Protein AF-A0A2N3AKN4-F1 (afdb_monomer)

pLDDT: mean 90.16, std 12.55, range [38.69, 98.25]

Foldseek 3Di:
DDDPPPPPPPDDPDPPPDDDDPVVVCVVCVVPVVVVVVVVVVVVVDDDDDPPPDDDDDADDDDPPDDLLRVLLVVVVVVCCVVPVPDDPVRVVVSVVVSVVCVVVVNSRD

Nearest PDB structures (foldseek):
  4jom-assembly1_A  TM=7.138E-01  e=8.355E-04  Escherichia coli K-12
  7pu7-assembly1_A  TM=6.191E-01  e=9.540E-04  Mycobacterium tuberculosis
  2eqz-assembly1_A  TM=4.691E-01  e=1.950E+00  Homo sapiens
  8i9t-assembly1_CX  TM=4.117E-01  e=8.957E+00  Thermochaetoides thermophila DSM 1495

Solvent-accessible surface area (backbone atoms only — not comparable to full-atom values): 7205 Å² total; per-residue (Å²): 135,84,83,81,82,68,82,78,77,77,76,70,96,59,93,76,89,62,93,69,53,70,69,58,50,47,63,75,32,61,91,45,59,62,61,60,55,48,54,51,59,50,53,77,68,63,83,81,86,78,78,73,91,68,82,86,73,73,82,60,94,64,61,96,92,49,52,47,57,56,46,46,51,50,53,51,54,55,47,42,51,72,78,34,82,79,66,52,73,65,58,54,52,50,53,54,51,51,54,50,53,36,52,75,72,67,48,46,45,114

Radius of gyration: 30.45 Å; Cα contacts (8 Å, |Δi|>4): 36; chains: 1; bounding box: 67×32×73 Å

Sequence (110 aa):
MGTKERFYHQKLETDEYYFKSPSEMEKIFSRVPQALKNSIAIADKCNLELNLGKIHLPAYPLPPSYSAQDYLKKLCVEGLKKYYPIPSSEVIKRLQYELKIINQMGFAGY

Mean predicted aligned error: 9.54 Å

Structure (mmCIF, N/CA/C/O backbone):
data_AF-A0A2N3AKN4-F1
#
_entry.id   AF-A0A2N3AKN4-F1
#
loop_
_atom_site.group_PDB
_atom_site.id
_atom_site.type_symbol
_atom_site.label_atom_id
_atom_site.label_alt_id
_atom_site.label_comp_id
_atom_site.label_asym_id
_atom_site.label_entity_id
_atom_site.label_seq_id
_atom_site.pdbx_PDB_ins_code
_atom_site.Cartn_x
_atom_site.Cartn_y
_atom_site.Cartn_z
_atom_site.occupancy
_atom_site.B_iso_or_equiv
_atom_site.auth_seq_id
_atom_site.auth_comp_id
_atom_site.auth_asym_id
_atom_site.auth_atom_id
_atom_site.pdbx_PDB_model_num
ATOM 1 N N . MET A 1 1 ? 44.968 -10.807 16.348 1.00 38.69 1 MET A N 1
ATOM 2 C CA . MET A 1 1 ? 45.415 -10.089 15.134 1.00 38.69 1 MET A CA 1
ATOM 3 C C . MET A 1 1 ? 44.299 -10.253 14.107 1.00 38.69 1 MET A C 1
ATOM 5 O O . MET A 1 1 ? 44.169 -11.325 13.538 1.00 38.69 1 MET A O 1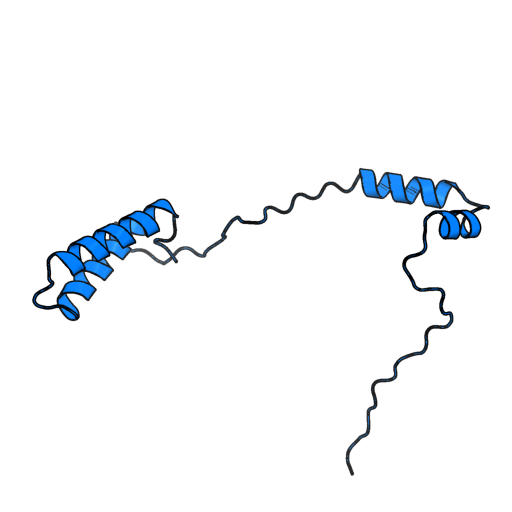
ATOM 9 N N . GLY A 1 2 ? 43.372 -9.289 14.057 1.00 40.72 2 GLY A N 1
ATOM 10 C CA . GLY A 1 2 ? 42.071 -9.432 13.390 1.00 40.72 2 GLY A CA 1
ATOM 11 C C . GLY A 1 2 ? 42.175 -9.506 11.867 1.00 40.72 2 GLY A C 1
ATOM 12 O O . GLY A 1 2 ? 42.945 -8.769 11.251 1.00 40.72 2 GLY A O 1
ATOM 13 N N . THR A 1 3 ? 41.398 -10.411 11.284 1.00 45.62 3 THR A N 1
ATOM 14 C CA . THR A 1 3 ? 41.285 -10.681 9.852 1.00 45.62 3 THR A CA 1
ATOM 15 C C . THR A 1 3 ? 40.703 -9.470 9.120 1.00 45.62 3 THR A C 1
ATOM 17 O O . THR A 1 3 ? 39.548 -9.096 9.299 1.00 45.62 3 THR A O 1
ATOM 20 N N . LYS A 1 4 ? 41.514 -8.828 8.273 1.00 51.06 4 LYS A N 1
ATOM 21 C CA . LYS A 1 4 ? 41.033 -7.858 7.281 1.00 51.06 4 LYS A CA 1
ATOM 22 C C . LYS A 1 4 ? 40.526 -8.618 6.053 1.00 51.06 4 LYS A C 1
ATOM 24 O O . LYS A 1 4 ? 41.164 -8.575 5.006 1.00 51.06 4 LYS A O 1
ATOM 29 N N . GLU A 1 5 ? 39.381 -9.285 6.160 1.00 54.31 5 GLU A N 1
ATOM 30 C CA . GLU A 1 5 ? 38.591 -9.608 4.966 1.00 54.31 5 GLU A CA 1
ATOM 31 C C . GLU A 1 5 ? 37.947 -8.308 4.474 1.00 54.31 5 GLU A C 1
ATOM 33 O O . GLU A 1 5 ? 36.836 -7.930 4.834 1.00 54.31 5 GLU A O 1
ATOM 38 N N . ARG A 1 6 ? 38.725 -7.535 3.711 1.00 55.91 6 ARG A N 1
ATOM 39 C CA . ARG A 1 6 ? 38.211 -6.396 2.953 1.00 55.91 6 ARG A CA 1
ATOM 40 C C . ARG A 1 6 ? 37.382 -6.959 1.806 1.00 55.91 6 ARG A C 1
ATOM 42 O O . ARG A 1 6 ? 37.923 -7.680 0.975 1.00 55.91 6 ARG A O 1
ATOM 49 N N . PHE A 1 7 ? 36.103 -6.597 1.757 1.00 60.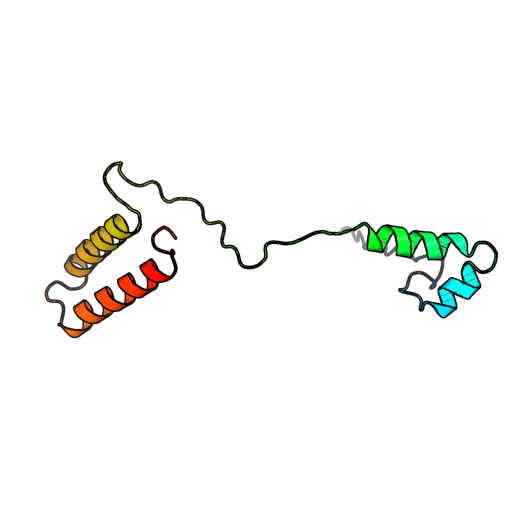94 7 PHE A N 1
ATOM 50 C CA . PHE A 1 7 ? 35.220 -6.808 0.613 1.00 60.94 7 PHE A CA 1
ATOM 51 C C . PHE A 1 7 ? 35.941 -6.418 -0.688 1.00 60.94 7 PHE A C 1
ATOM 53 O O . PHE A 1 7 ? 36.177 -5.234 -0.951 1.00 60.94 7 PHE A O 1
ATOM 60 N N . TYR A 1 8 ? 36.331 -7.423 -1.474 1.00 56.94 8 TYR A N 1
ATOM 61 C CA . TYR A 1 8 ? 36.863 -7.243 -2.818 1.00 56.94 8 TYR A CA 1
ATOM 62 C C . TYR A 1 8 ? 35.749 -6.616 -3.660 1.00 56.94 8 TYR A C 1
ATOM 64 O O . TYR A 1 8 ? 34.788 -7.284 -4.027 1.00 56.94 8 TYR A O 1
ATOM 72 N N . HIS A 1 9 ? 35.855 -5.321 -3.952 1.00 66.56 9 HIS A N 1
ATOM 73 C CA . HIS A 1 9 ? 35.088 -4.734 -5.043 1.00 66.56 9 HIS A CA 1
ATOM 74 C C . HIS A 1 9 ? 35.778 -5.194 -6.322 1.00 66.56 9 HIS A C 1
ATOM 76 O O . HIS A 1 9 ? 36.810 -4.645 -6.712 1.00 66.56 9 HIS A O 1
ATOM 82 N N . GLN A 1 10 ? 35.272 -6.275 -6.911 1.00 74.56 10 GLN A N 1
ATOM 83 C CA . GLN A 1 10 ? 35.762 -6.768 -8.188 1.00 74.56 10 GLN A CA 1
ATOM 84 C C . GLN A 1 10 ? 35.542 -5.656 -9.217 1.00 74.56 10 GLN A C 1
ATOM 86 O O . GLN A 1 10 ? 34.409 -5.252 -9.477 1.00 74.56 10 GLN A O 1
ATOM 91 N N . LYS A 1 11 ? 36.639 -5.082 -9.720 1.00 80.25 11 LYS A N 1
ATOM 92 C CA . LYS A 1 11 ? 36.570 -3.992 -10.691 1.00 80.25 11 LYS A CA 1
ATOM 93 C C . LYS A 1 11 ? 35.933 -4.544 -11.964 1.00 80.25 11 LYS A C 1
ATOM 95 O O . LYS A 1 11 ? 36.384 -5.570 -12.470 1.00 80.25 11 LYS A O 1
ATOM 100 N N . LEU A 1 12 ? 34.881 -3.883 -12.441 1.00 86.81 12 LEU A N 1
ATOM 101 C CA . LEU A 1 12 ? 34.264 -4.221 -13.718 1.00 86.81 12 LEU A CA 1
ATOM 102 C C . LEU A 1 12 ? 35.291 -4.042 -14.840 1.00 86.81 12 LEU A C 1
ATOM 104 O O . LEU A 1 12 ? 36.152 -3.163 -14.772 1.00 86.81 12 LEU A O 1
ATOM 108 N N . GLU A 1 13 ? 35.214 -4.899 -15.855 1.00 89.75 13 GLU A N 1
ATOM 109 C CA . GLU A 1 13 ? 36.190 -4.917 -16.953 1.00 89.75 13 GLU A CA 1
ATOM 110 C C . GLU A 1 13 ? 36.123 -3.653 -17.817 1.00 89.75 13 GLU A C 1
ATOM 112 O O . GLU A 1 13 ? 37.102 -3.283 -18.460 1.00 89.75 13 GLU A O 1
ATOM 117 N N . THR A 1 14 ? 34.973 -2.978 -17.815 1.00 90.06 14 THR A N 1
ATOM 118 C CA . THR A 1 14 ? 34.730 -1.745 -18.560 1.00 90.06 14 THR A CA 1
ATOM 119 C C . THR A 1 14 ? 33.827 -0.810 -17.765 1.00 90.06 14 THR A C 1
ATOM 121 O O . THR A 1 14 ? 33.108 -1.243 -16.862 1.00 90.06 14 THR A O 1
ATOM 124 N N . ASP A 1 15 ? 33.807 0.461 -18.157 1.00 91.00 15 ASP A N 1
ATOM 125 C CA . ASP A 1 15 ? 32.880 1.463 -17.623 1.00 91.00 15 ASP A CA 1
ATOM 126 C C . ASP A 1 15 ? 31.543 1.491 -18.402 1.00 91.00 15 ASP A C 1
ATOM 128 O O . ASP A 1 15 ? 30.740 2.408 -18.267 1.00 91.00 15 ASP A O 1
ATOM 132 N N . GLU A 1 16 ? 31.266 0.466 -19.218 1.00 94.25 16 GLU A N 1
ATOM 133 C CA . GLU A 1 16 ? 30.104 0.405 -20.116 1.00 94.25 16 GLU A CA 1
ATOM 134 C C . GLU A 1 16 ? 28.822 -0.135 -19.441 1.00 94.25 16 GLU A C 1
ATOM 136 O O . GLU A 1 16 ? 27.784 -0.273 -20.095 1.00 94.25 16 GLU A O 1
ATOM 141 N N . TYR A 1 17 ? 28.845 -0.418 -18.137 1.00 92.69 17 TYR A N 1
ATOM 142 C CA . TYR A 1 17 ? 27.715 -0.981 -17.380 1.00 92.69 17 TYR A CA 1
ATOM 143 C C . TYR A 1 17 ? 26.804 0.094 -16.774 1.00 92.69 17 TYR A C 1
ATOM 145 O O . TYR A 1 17 ? 26.586 0.152 -15.565 1.00 92.69 17 TYR A O 1
ATOM 153 N N . TYR A 1 18 ? 26.255 0.951 -17.625 1.00 94.06 18 TYR A N 1
ATOM 154 C CA . TYR A 1 18 ? 25.262 1.955 -17.246 1.00 94.06 18 TYR A CA 1
ATOM 155 C C . TYR A 1 18 ? 24.025 1.861 -18.137 1.00 94.06 18 TYR A C 1
ATOM 157 O O . TYR A 1 18 ? 24.021 1.176 -19.164 1.00 94.06 18 TYR A O 1
ATOM 165 N N . PHE A 1 19 ? 22.960 2.561 -17.747 1.00 96.69 19 PHE A N 1
ATOM 166 C CA . PHE A 1 19 ? 21.749 2.644 -18.555 1.00 96.69 19 PHE A CA 1
ATOM 167 C C . PHE A 1 19 ? 21.983 3.559 -19.761 1.00 96.69 19 PHE A C 1
ATOM 169 O O . PHE A 1 19 ? 21.816 4.776 -19.687 1.00 96.69 19 PHE A O 1
ATOM 176 N N . LYS A 1 20 ? 22.440 2.957 -20.858 1.00 97.25 20 LYS A N 1
ATOM 177 C CA . LYS A 1 20 ? 22.703 3.639 -22.125 1.00 97.25 20 LYS A CA 1
ATOM 178 C C . LYS A 1 20 ? 21.439 4.250 -22.709 1.00 97.25 20 LYS A C 1
ATOM 180 O O . LYS A 1 20 ? 20.355 3.669 -22.651 1.00 97.25 20 LYS A O 1
ATOM 185 N N . SER A 1 21 ? 21.606 5.407 -23.333 1.00 98.00 21 SER A N 1
ATOM 186 C CA . SER A 1 21 ? 20.568 6.039 -24.135 1.00 98.00 21 SER A CA 1
ATOM 187 C C . SER A 1 21 ? 20.202 5.175 -25.351 1.00 98.00 21 SER A C 1
ATOM 189 O O . SER A 1 21 ? 21.026 4.388 -25.835 1.00 98.00 21 SER A O 1
ATOM 191 N N . PRO A 1 22 ? 18.994 5.356 -25.917 1.00 96.88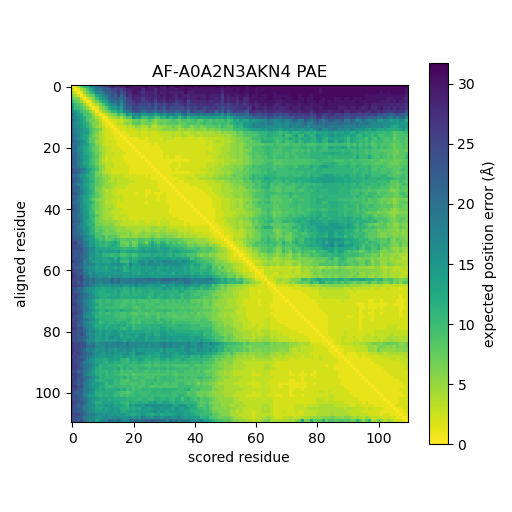 22 PRO A N 1
ATOM 192 C CA . PRO A 1 22 ? 18.599 4.664 -27.142 1.00 96.88 22 PRO A CA 1
ATOM 193 C C . PRO A 1 22 ? 19.612 4.822 -28.289 1.00 96.88 22 PRO A C 1
ATOM 195 O O . PRO A 1 22 ? 19.950 3.835 -28.934 1.00 96.88 22 PRO A O 1
ATOM 198 N N . SER A 1 23 ? 20.182 6.019 -28.489 1.00 97.69 23 SER A N 1
ATOM 199 C CA . SER A 1 23 ? 21.155 6.265 -29.568 1.00 97.69 23 SER A CA 1
ATOM 200 C C . SER A 1 23 ? 22.483 5.523 -29.368 1.00 97.69 23 SER A C 1
ATOM 202 O O . SER A 1 23 ? 23.079 5.038 -30.330 1.00 97.69 23 SER A O 1
ATOM 204 N N . GLU A 1 24 ? 22.964 5.404 -28.127 1.00 97.56 24 GLU A N 1
ATOM 205 C CA . GLU A 1 24 ? 24.158 4.600 -27.826 1.00 97.56 24 GLU A CA 1
ATOM 206 C C . GLU A 1 24 ? 23.902 3.119 -28.129 1.00 97.56 24 GLU A C 1
ATOM 208 O O . GLU A 1 24 ? 24.729 2.462 -28.762 1.00 97.56 24 GLU A O 1
ATOM 213 N N . MET A 1 25 ? 22.723 2.613 -27.757 1.00 97.56 25 MET A N 1
ATOM 214 C CA . MET A 1 25 ? 22.320 1.233 -28.032 1.00 97.56 25 MET A CA 1
ATOM 215 C C . MET A 1 25 ? 22.133 0.962 -29.531 1.00 97.56 25 MET A C 1
ATOM 217 O O . MET A 1 25 ? 22.539 -0.094 -30.011 1.00 97.56 25 MET A O 1
ATOM 221 N N . GLU A 1 26 ? 21.605 1.916 -30.300 1.00 97.19 26 GLU A N 1
ATOM 222 C CA . GLU A 1 26 ? 21.518 1.830 -31.766 1.00 97.19 26 GLU A CA 1
ATOM 223 C C . GLU A 1 26 ? 22.889 1.699 -32.428 1.00 97.19 26 GLU A C 1
ATOM 225 O O . GLU A 1 26 ? 23.059 0.887 -33.339 1.00 97.19 26 GLU A O 1
ATOM 230 N N . LYS A 1 27 ? 23.893 2.447 -31.953 1.00 97.12 27 LYS A N 1
ATOM 231 C CA . LYS A 1 27 ? 25.266 2.341 -32.469 1.00 97.12 27 LYS A CA 1
ATOM 232 C C . LYS A 1 27 ? 25.857 0.960 -32.186 1.00 97.12 27 LYS A C 1
ATOM 234 O O . LYS A 1 27 ? 26.397 0.332 -33.102 1.00 97.12 27 LYS A O 1
ATOM 239 N N . ILE A 1 28 ? 25.705 0.466 -30.954 1.00 96.50 28 ILE A N 1
ATOM 240 C CA . ILE A 1 28 ? 26.205 -0.850 -30.518 1.00 96.50 28 ILE A CA 1
ATOM 241 C C . ILE A 1 28 ? 25.549 -1.983 -31.319 1.00 96.50 28 ILE A C 1
ATOM 243 O O . ILE A 1 28 ? 26.237 -2.877 -31.810 1.00 96.50 28 ILE A O 1
ATOM 247 N N . PHE A 1 29 ? 24.230 -1.923 -31.511 1.00 97.19 29 PHE A N 1
ATOM 248 C CA . PHE A 1 29 ? 23.450 -2.948 -32.211 1.00 97.19 29 PHE A CA 1
ATOM 249 C C . PHE A 1 29 ? 23.205 -2.634 -33.692 1.00 97.19 29 PHE A C 1
ATOM 251 O O . PHE A 1 29 ? 22.346 -3.251 -34.320 1.00 97.19 29 PHE A O 1
ATOM 258 N N . SER A 1 30 ? 2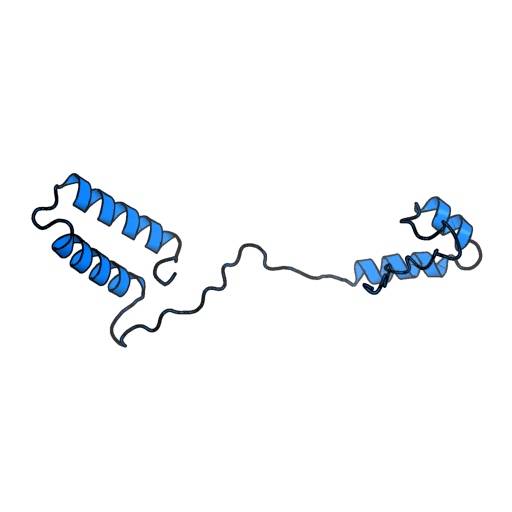3.988 -1.735 -34.292 1.00 96.88 30 SER A N 1
ATOM 259 C CA . SER A 1 30 ? 23.829 -1.297 -35.689 1.00 96.88 30 SER A CA 1
ATOM 260 C C . SER A 1 30 ? 23.844 -2.448 -36.704 1.00 96.88 30 SER A C 1
ATOM 262 O O . SER A 1 30 ? 23.145 -2.401 -37.714 1.00 96.88 30 SER A O 1
ATOM 264 N N . ARG A 1 31 ? 24.594 -3.521 -36.418 1.00 97.69 31 ARG A N 1
ATOM 265 C CA . ARG A 1 31 ? 24.648 -4.738 -37.248 1.00 97.69 31 ARG A CA 1
ATOM 266 C C . ARG A 1 31 ? 23.485 -5.708 -37.013 1.00 97.69 31 ARG A C 1
ATOM 268 O O . ARG A 1 31 ? 23.269 -6.594 -37.832 1.00 97.69 31 ARG A O 1
ATOM 275 N N . VAL A 1 32 ? 22.750 -5.566 -35.907 1.00 97.62 32 VAL A N 1
ATOM 276 C CA . VAL A 1 32 ? 21.638 -6.447 -35.508 1.00 97.62 32 VAL A CA 1
ATOM 277 C C . VAL A 1 32 ? 20.479 -5.610 -34.932 1.00 97.62 32 VAL A C 1
ATOM 279 O O . VAL A 1 32 ? 20.123 -5.751 -33.760 1.00 97.62 32 VAL A O 1
ATOM 282 N N . PRO A 1 33 ? 19.831 -4.748 -35.739 1.00 95.88 33 PRO A N 1
ATOM 283 C CA . PRO A 1 33 ? 18.767 -3.855 -35.261 1.00 95.88 33 PRO A CA 1
ATOM 284 C C . PRO A 1 33 ? 17.545 -4.609 -34.706 1.00 95.88 33 PRO A C 1
ATOM 286 O O . PRO A 1 33 ? 16.777 -4.069 -33.910 1.00 95.88 33 PRO A O 1
ATOM 289 N N . GLN A 1 34 ? 17.370 -5.881 -35.085 1.00 97.56 34 GLN A N 1
ATOM 290 C CA . GLN A 1 34 ? 16.312 -6.738 -34.551 1.00 97.56 34 GLN A CA 1
ATOM 291 C C . GLN A 1 34 ? 16.442 -6.970 -33.035 1.00 97.56 34 GLN A C 1
ATOM 293 O O . GLN A 1 34 ? 15.426 -7.176 -32.377 1.00 97.56 34 GLN A O 1
ATOM 298 N N . ALA A 1 35 ? 17.651 -6.894 -32.464 1.00 97.69 35 ALA A N 1
ATOM 299 C CA . ALA A 1 35 ? 17.853 -7.030 -31.021 1.00 97.69 35 ALA A CA 1
ATOM 300 C C . ALA A 1 35 ? 17.101 -5.940 -30.235 1.00 97.69 35 ALA A C 1
ATOM 302 O O . ALA A 1 35 ? 16.429 -6.246 -29.252 1.00 97.69 35 ALA A O 1
ATOM 303 N N . LEU A 1 36 ? 17.137 -4.693 -30.722 1.00 97.69 36 LEU A N 1
ATOM 304 C CA . LEU A 1 36 ? 16.403 -3.570 -30.129 1.00 97.69 36 LEU A CA 1
ATOM 305 C C . LEU A 1 36 ? 14.892 -3.694 -30.356 1.00 97.69 36 LEU A C 1
ATOM 307 O O . LEU A 1 36 ? 14.103 -3.459 -29.449 1.00 97.69 36 LEU A O 1
ATOM 311 N N . LYS A 1 37 ? 14.464 -4.132 -31.546 1.00 97.69 37 LYS A N 1
ATOM 312 C CA . LYS A 1 37 ? 13.033 -4.370 -31.815 1.00 97.69 37 LYS A CA 1
ATOM 313 C C . LYS A 1 37 ? 12.449 -5.438 -30.892 1.00 97.69 37 LYS A C 1
ATOM 315 O O . LYS A 1 37 ? 11.327 -5.303 -30.415 1.00 97.69 37 LYS A O 1
ATOM 320 N N . ASN A 1 38 ? 13.216 -6.493 -30.628 1.00 98.12 38 ASN A N 1
ATOM 321 C CA . ASN A 1 38 ? 12.785 -7.573 -29.753 1.00 98.12 38 ASN A CA 1
ATOM 322 C C . ASN A 1 38 ? 12.690 -7.135 -28.287 1.00 98.12 38 ASN A C 1
ATOM 324 O O . ASN A 1 38 ? 11.796 -7.616 -27.599 1.00 98.12 38 ASN A O 1
ATOM 328 N N . SER A 1 39 ? 13.556 -6.232 -27.803 1.00 97.56 39 SER A N 1
ATOM 329 C CA . SER A 1 39 ? 13.447 -5.732 -26.424 1.00 97.56 39 SER A CA 1
ATOM 330 C C . SER A 1 39 ? 12.143 -4.961 -26.209 1.00 97.56 39 SER A C 1
ATOM 332 O O . SER A 1 39 ? 11.457 -5.206 -25.218 1.00 97.56 39 SER A O 1
ATOM 334 N N . ILE A 1 40 ? 11.749 -4.126 -27.177 1.00 97.44 40 ILE A N 1
ATOM 335 C CA . ILE A 1 40 ? 10.453 -3.431 -27.179 1.00 97.44 40 ILE A CA 1
ATOM 336 C C . ILE A 1 40 ? 9.307 -4.449 -27.236 1.00 97.44 40 ILE A C 1
ATOM 338 O O . ILE A 1 40 ? 8.425 -4.428 -26.389 1.00 97.44 40 ILE A O 1
ATOM 342 N N . ALA A 1 41 ? 9.366 -5.418 -28.155 1.00 98.25 41 ALA A N 1
ATOM 343 C CA . ALA A 1 41 ? 8.319 -6.433 -28.287 1.00 98.25 41 ALA A CA 1
ATOM 344 C C . ALA A 1 41 ? 8.151 -7.319 -27.036 1.00 98.25 41 ALA A C 1
ATOM 346 O O . ALA A 1 41 ? 7.075 -7.871 -26.814 1.00 98.25 41 ALA A O 1
ATOM 347 N N . ILE A 1 42 ? 9.209 -7.512 -26.241 1.00 98.12 42 ILE A N 1
ATOM 348 C CA . ILE A 1 42 ? 9.133 -8.180 -24.935 1.00 98.12 42 ILE A CA 1
ATOM 349 C C . ILE A 1 42 ? 8.493 -7.248 -23.906 1.00 98.12 42 ILE A C 1
ATOM 351 O O . ILE A 1 42 ? 7.602 -7.690 -23.186 1.00 98.12 42 ILE A O 1
ATOM 355 N N . ALA A 1 43 ? 8.904 -5.978 -23.857 1.00 97.50 43 ALA A N 1
ATOM 356 C CA . ALA A 1 43 ? 8.320 -4.990 -22.953 1.00 97.50 43 ALA A CA 1
ATOM 357 C C . ALA A 1 43 ? 6.803 -4.854 -23.168 1.00 97.50 43 ALA A C 1
ATOM 359 O O . ALA A 1 43 ? 6.051 -4.928 -22.202 1.00 97.50 43 ALA A O 1
ATOM 360 N N . ASP A 1 44 ? 6.352 -4.797 -24.422 1.00 97.50 44 ASP A N 1
ATOM 361 C CA . ASP A 1 44 ? 4.929 -4.703 -24.781 1.00 97.50 44 ASP A CA 1
ATOM 362 C C . ASP A 1 44 ? 4.110 -5.935 -24.347 1.00 97.50 44 ASP A C 1
ATOM 364 O O . ASP A 1 44 ? 2.899 -5.859 -24.130 1.00 97.50 44 ASP A O 1
ATOM 368 N N . LYS A 1 45 ? 4.757 -7.100 -24.205 1.00 97.94 45 LYS A N 1
ATOM 369 C CA . LYS A 1 45 ? 4.113 -8.334 -23.722 1.00 97.94 45 LYS A CA 1
ATOM 370 C C . LYS A 1 45 ? 4.022 -8.398 -22.198 1.00 97.94 45 LYS A C 1
ATOM 372 O O . LYS A 1 45 ? 3.215 -9.167 -21.673 1.00 97.94 45 LYS A O 1
ATOM 377 N N . CYS A 1 46 ? 4.837 -7.630 -21.484 1.00 97.31 46 CYS A N 1
ATOM 378 C CA . CYS A 1 46 ? 4.898 -7.639 -20.029 1.00 97.31 46 CYS A CA 1
ATOM 379 C C . CYS A 1 46 ? 3.792 -6.760 -19.432 1.00 97.31 46 CYS A C 1
ATOM 381 O O . CYS A 1 46 ? 3.993 -5.577 -19.179 1.00 97.31 46 CYS A O 1
ATOM 383 N N . ASN A 1 47 ? 2.639 -7.367 -19.145 1.00 95.06 47 ASN A N 1
ATOM 384 C CA . ASN A 1 47 ? 1.510 -6.705 -18.489 1.00 95.06 47 ASN A CA 1
ATOM 385 C C . ASN A 1 47 ? 1.315 -7.277 -17.079 1.00 95.06 47 ASN A C 1
ATOM 387 O O . ASN A 1 47 ? 0.652 -8.297 -16.898 1.00 95.06 47 ASN A O 1
ATOM 391 N N . LEU A 1 48 ? 1.937 -6.640 -16.083 1.00 95.25 48 LEU A N 1
ATOM 392 C CA . LEU A 1 48 ? 1.813 -7.008 -14.671 1.00 95.25 48 LEU A CA 1
ATOM 393 C C . LEU A 1 48 ? 1.041 -5.927 -13.915 1.00 95.25 48 LEU A C 1
ATOM 395 O O . LEU A 1 48 ? 1.512 -4.798 -13.789 1.00 95.25 48 LEU A O 1
ATOM 399 N N . GLU A 1 49 ? -0.100 -6.297 -13.341 1.00 93.38 49 GLU A N 1
ATOM 400 C CA . GLU A 1 49 ? -0.852 -5.429 -12.437 1.00 93.38 49 GLU A CA 1
ATOM 401 C C . GLU A 1 49 ? -0.521 -5.755 -10.979 1.00 93.38 49 GLU A C 1
ATOM 403 O O . GLU A 1 49 ? -0.855 -6.820 -10.453 1.00 93.38 49 GLU A O 1
ATOM 408 N N . LEU A 1 50 ? 0.126 -4.809 -10.298 1.00 91.38 50 LEU A N 1
ATOM 409 C CA . LEU A 1 50 ? 0.305 -4.873 -8.854 1.00 91.38 50 LEU A CA 1
ATOM 410 C C . LEU A 1 50 ? -0.914 -4.248 -8.174 1.00 91.38 50 LEU A C 1
ATOM 412 O O . LEU A 1 50 ? -1.180 -3.057 -8.318 1.00 91.38 50 LEU A O 1
ATOM 416 N N . ASN A 1 51 ? -1.637 -5.052 -7.393 1.00 87.25 51 ASN A N 1
ATOM 417 C CA . ASN A 1 51 ? -2.766 -4.604 -6.574 1.00 87.25 51 ASN A CA 1
ATOM 418 C C . ASN A 1 51 ? -2.278 -3.823 -5.338 1.00 87.25 51 ASN A C 1
ATOM 420 O O . ASN A 1 51 ? -2.430 -4.264 -4.198 1.00 87.25 51 ASN A O 1
ATOM 424 N N . LEU A 1 52 ? -1.655 -2.670 -5.565 1.00 86.81 52 LEU A N 1
ATOM 425 C CA . LEU A 1 52 ? -1.173 -1.795 -4.501 1.00 86.81 52 LEU A CA 1
ATOM 426 C C . LEU A 1 52 ? -2.359 -1.162 -3.755 1.00 86.81 52 LEU A C 1
ATOM 428 O O . LEU A 1 52 ? -3.407 -0.889 -4.335 1.00 86.81 52 LEU A O 1
ATOM 432 N N . GLY A 1 53 ? -2.203 -0.943 -2.449 1.00 81.94 53 GLY A N 1
ATOM 433 C CA . GLY A 1 53 ? -3.231 -0.318 -1.608 1.00 81.94 53 GLY A CA 1
ATOM 434 C C . GLY A 1 53 ? -4.324 -1.259 -1.086 1.00 81.94 53 GLY A C 1
ATOM 435 O O . GLY A 1 53 ? -5.100 -0.846 -0.227 1.00 81.94 53 GLY A O 1
ATOM 436 N N . LYS A 1 54 ? -4.373 -2.527 -1.521 1.00 80.88 54 LYS A N 1
ATOM 437 C CA . LYS A 1 54 ? -5.182 -3.551 -0.842 1.00 80.88 54 LYS A CA 1
ATOM 438 C C . LYS A 1 54 ? -4.461 -4.017 0.417 1.00 80.88 54 LYS A C 1
ATOM 440 O O . LYS A 1 54 ? -3.329 -4.491 0.362 1.00 80.88 54 LYS A O 1
ATOM 445 N N . ILE A 1 55 ? -5.131 -3.887 1.556 1.00 78.75 55 ILE A N 1
ATOM 446 C CA . ILE A 1 55 ? -4.594 -4.324 2.841 1.00 78.75 55 ILE A CA 1
ATOM 447 C C . ILE A 1 55 ? -5.023 -5.775 3.059 1.00 78.75 55 ILE A C 1
ATOM 449 O O . ILE A 1 55 ? -6.208 -6.075 3.181 1.00 78.75 55 ILE A O 1
ATOM 453 N N . HIS A 1 56 ? -4.046 -6.677 3.096 1.00 82.88 56 HIS A N 1
ATOM 454 C CA . HIS A 1 56 ? -4.253 -8.095 3.373 1.00 82.88 56 HIS A CA 1
ATOM 455 C C . HIS A 1 56 ? -3.913 -8.380 4.837 1.00 82.88 56 HIS A C 1
ATOM 457 O O . HIS A 1 56 ? -2.796 -8.782 5.155 1.00 82.88 56 HIS A O 1
ATOM 463 N N . LEU A 1 57 ? -4.865 -8.122 5.735 1.00 83.38 57 LEU A N 1
ATOM 464 C CA . LEU A 1 57 ? -4.701 -8.415 7.160 1.00 83.38 57 LEU A CA 1
ATOM 465 C C . LEU A 1 57 ? -5.126 -9.854 7.476 1.00 83.38 57 LEU A C 1
ATOM 467 O O . LEU A 1 57 ? -6.108 -10.336 6.903 1.00 83.38 57 LEU A O 1
ATOM 471 N N . PRO A 1 58 ? -4.427 -10.544 8.394 1.00 85.56 58 PRO A N 1
ATOM 472 C CA . PRO A 1 58 ? -4.904 -11.813 8.924 1.00 85.56 58 PRO A CA 1
ATOM 473 C C . PRO A 1 58 ? -6.212 -11.605 9.697 1.00 85.56 58 PRO A C 1
ATOM 475 O O . PRO A 1 58 ? -6.407 -10.582 10.349 1.00 85.56 58 PRO A O 1
ATOM 478 N N . ALA A 1 59 ? -7.109 -12.589 9.642 1.00 83.38 59 ALA A N 1
ATOM 479 C CA . ALA A 1 59 ? -8.339 -12.547 10.421 1.00 83.38 59 ALA A CA 1
ATOM 480 C C . ALA A 1 59 ? -8.048 -12.815 11.906 1.00 83.38 59 ALA A C 1
ATOM 482 O O . ALA A 1 59 ? -7.380 -13.795 12.245 1.00 83.38 59 ALA A O 1
ATOM 483 N N . TYR A 1 60 ? -8.591 -11.979 12.793 1.00 88.12 60 TYR A N 1
ATOM 484 C CA . TYR A 1 60 ? -8.559 -12.238 14.230 1.00 88.12 60 TYR A CA 1
ATOM 485 C C . TYR A 1 60 ? -9.419 -13.473 14.572 1.00 88.12 60 TYR A C 1
ATOM 487 O O . TYR A 1 60 ? -10.520 -13.607 14.029 1.00 88.12 60 TYR A O 1
ATOM 495 N N . PRO A 1 61 ? -8.972 -14.377 15.466 1.00 90.19 61 PRO A N 1
ATOM 496 C CA . PRO A 1 61 ? -9.771 -15.528 15.879 1.00 90.19 61 PRO A CA 1
ATOM 497 C C . PRO A 1 61 ? -10.977 -15.073 16.712 1.00 90.19 61 PRO A C 1
ATOM 499 O O . PRO A 1 61 ? -10.855 -14.718 17.885 1.00 90.19 61 PRO A O 1
ATOM 502 N N . LEU A 1 62 ? -12.158 -15.079 16.096 1.00 90.69 62 LEU A N 1
ATOM 503 C CA . LEU A 1 62 ? -13.409 -14.660 16.726 1.00 90.69 62 LEU A CA 1
ATOM 504 C C . LEU A 1 62 ? -14.169 -15.855 17.316 1.00 90.69 62 LEU A C 1
ATOM 506 O O . LEU A 1 62 ? -14.150 -16.946 16.739 1.00 90.69 62 LEU A O 1
ATOM 510 N N . PRO A 1 63 ? -14.905 -15.667 18.427 1.00 91.12 63 PRO A N 1
ATOM 511 C CA . PRO A 1 63 ? -15.897 -16.645 18.847 1.00 91.12 63 PRO A CA 1
ATOM 512 C C . PRO A 1 63 ? -17.002 -16.791 17.777 1.00 91.12 63 PRO A C 1
ATOM 514 O O . PRO A 1 63 ? -17.332 -15.800 17.122 1.00 91.12 63 PRO A O 1
ATOM 517 N N . PRO A 1 64 ? -17.644 -17.970 17.631 1.00 85.31 64 PRO A N 1
ATOM 518 C CA . PRO A 1 64 ? -18.525 -18.281 16.493 1.00 85.31 64 PRO A CA 1
ATOM 519 C C . PRO A 1 64 ? -19.709 -17.328 16.282 1.00 85.31 64 PRO A C 1
ATOM 521 O O . PRO A 1 64 ? -20.253 -17.245 15.187 1.00 85.31 64 PRO A O 1
ATOM 524 N N . SER A 1 65 ? -20.138 -16.632 17.335 1.00 89.75 65 SER A N 1
ATOM 525 C CA . SER A 1 65 ? -21.314 -15.761 17.334 1.00 89.75 65 SER A CA 1
ATOM 526 C C . SER A 1 65 ? -20.999 -14.276 17.125 1.00 89.75 65 SER A C 1
ATOM 528 O O . SER A 1 65 ? -21.906 -13.458 17.259 1.00 89.75 65 SER A O 1
ATOM 530 N N . TYR A 1 66 ? -19.739 -13.903 16.880 1.00 91.31 66 TYR A N 1
ATOM 531 C CA . TYR A 1 66 ? -19.338 -12.500 16.760 1.00 91.31 66 TYR A CA 1
ATOM 532 C C . TYR A 1 66 ? -18.777 -12.170 15.379 1.00 91.31 66 TYR A C 1
ATOM 534 O O . TYR A 1 66 ? -17.952 -12.898 14.834 1.00 91.31 66 TYR A O 1
ATOM 542 N N . SER A 1 67 ? -19.165 -11.003 14.865 1.00 92.75 67 SER A N 1
ATOM 543 C CA . SER A 1 67 ? -18.392 -10.300 13.842 1.00 92.75 67 SER A CA 1
ATOM 544 C C . SER A 1 67 ? -17.194 -9.579 14.480 1.00 92.75 67 SER A C 1
ATOM 546 O O . SER A 1 67 ? -17.184 -9.328 15.690 1.00 92.75 67 SER A O 1
ATOM 548 N N . ALA A 1 68 ? -16.190 -9.201 13.680 1.00 92.69 68 ALA A N 1
ATOM 549 C CA . ALA A 1 68 ? -15.060 -8.405 14.172 1.00 92.69 68 ALA A CA 1
ATOM 550 C C . ALA A 1 68 ? -15.535 -7.067 14.762 1.00 92.69 68 ALA A C 1
ATOM 552 O O . ALA A 1 68 ? -15.065 -6.647 15.818 1.00 92.69 68 ALA A O 1
ATOM 553 N N . GLN A 1 69 ? -16.527 -6.435 14.123 1.00 94.56 69 GLN A N 1
ATOM 554 C CA . GLN A 1 69 ? -17.111 -5.173 14.577 1.00 94.56 69 GLN A CA 1
ATOM 555 C C . GLN A 1 69 ? -17.801 -5.323 15.939 1.00 94.56 69 GLN A C 1
ATOM 557 O O . GLN A 1 69 ? -17.604 -4.497 16.835 1.00 94.56 69 GLN A O 1
ATOM 562 N N . ASP A 1 70 ? -18.598 -6.382 16.110 1.00 94.81 70 ASP A N 1
ATOM 563 C CA . ASP A 1 70 ? -19.330 -6.633 17.354 1.00 94.81 70 ASP A CA 1
ATOM 564 C C . ASP A 1 70 ? -18.385 -7.007 18.492 1.00 94.81 70 ASP A C 1
ATOM 566 O O . ASP A 1 70 ? -18.558 -6.549 19.625 1.00 94.81 70 ASP A O 1
ATOM 570 N N . TYR A 1 71 ? -17.363 -7.811 18.189 1.00 95.88 71 TYR A N 1
ATOM 571 C CA . TYR A 1 71 ? -16.378 -8.226 19.176 1.00 95.88 71 TYR A CA 1
ATOM 572 C C . TYR A 1 71 ? -15.520 -7.050 19.643 1.00 95.88 71 TYR A C 1
ATOM 574 O O . TYR A 1 71 ? -15.387 -6.839 20.848 1.00 95.88 71 TYR A O 1
ATOM 582 N N . LEU A 1 72 ? -15.029 -6.221 18.716 1.00 96.50 72 LEU A N 1
ATOM 583 C CA . LEU A 1 72 ? -14.285 -5.009 19.052 1.00 96.50 72 LEU A CA 1
ATOM 584 C C . LEU A 1 72 ? -15.130 -4.069 19.918 1.00 96.50 72 LEU A C 1
ATOM 586 O O . LEU A 1 72 ? -14.686 -3.623 20.975 1.00 96.50 72 LEU A O 1
ATOM 590 N N . LYS A 1 73 ? -16.383 -3.816 19.522 1.00 96.31 73 LYS A N 1
ATOM 591 C CA . LYS A 1 73 ? -17.303 -2.976 20.298 1.00 96.31 73 LYS A CA 1
ATOM 592 C C . LYS A 1 73 ? -17.499 -3.514 21.715 1.00 96.31 73 LYS A C 1
ATOM 594 O O . LYS A 1 73 ? -17.462 -2.730 22.663 1.00 96.31 73 LYS A O 1
ATOM 599 N N . LYS A 1 74 ? -17.699 -4.827 21.871 1.00 95.75 74 LYS A N 1
ATOM 600 C CA . LYS A 1 74 ? -17.824 -5.473 23.184 1.00 95.75 74 LYS A CA 1
ATOM 601 C C . LYS A 1 74 ? -16.581 -5.217 24.039 1.00 95.75 74 LYS A C 1
ATOM 603 O O . LYS A 1 74 ? -16.718 -4.693 25.144 1.00 95.75 74 LYS A O 1
ATOM 608 N N . LEU A 1 75 ? -15.393 -5.524 23.513 1.00 96.25 75 LEU A N 1
ATOM 609 C CA . LEU A 1 75 ? -14.125 -5.351 24.227 1.00 96.25 75 LEU A CA 1
ATOM 610 C C . LEU A 1 75 ? -13.887 -3.890 24.624 1.00 96.25 75 LEU A C 1
ATOM 612 O O . LEU A 1 75 ? -13.500 -3.611 25.757 1.00 96.25 75 LEU A O 1
ATOM 616 N N . CYS A 1 76 ? -14.173 -2.941 23.733 1.00 96.94 76 CYS A N 1
ATOM 617 C CA . CYS A 1 76 ? -14.037 -1.520 24.035 1.00 96.94 76 CYS A CA 1
ATOM 618 C C . CYS A 1 76 ? -15.016 -1.052 25.117 1.00 96.94 76 CYS A C 1
ATOM 620 O O . CYS A 1 76 ? -14.639 -0.245 25.961 1.00 96.94 76 CYS A O 1
ATOM 622 N N . VAL A 1 77 ? -16.259 -1.544 25.129 1.00 95.56 77 VAL A N 1
ATOM 623 C CA . VAL A 1 77 ? -17.238 -1.206 26.179 1.00 95.56 77 VAL A CA 1
ATOM 624 C C . VAL A 1 77 ? -16.827 -1.800 27.529 1.00 95.56 77 VAL A C 1
ATOM 626 O O . VAL A 1 77 ? -16.966 -1.136 28.557 1.00 95.56 77 VAL A O 1
ATOM 629 N N . GLU A 1 78 ? -16.303 -3.025 27.544 1.00 96.44 78 GLU A N 1
ATOM 630 C CA . GLU A 1 78 ? -15.742 -3.650 28.749 1.00 96.44 78 GLU A CA 1
ATOM 631 C C . GLU A 1 78 ? -14.523 -2.871 29.262 1.00 96.44 78 GLU A C 1
ATOM 633 O O . GLU A 1 78 ? -14.450 -2.537 30.447 1.00 96.44 78 GLU A O 1
ATOM 638 N N . GLY A 1 79 ? -13.613 -2.495 28.361 1.00 96.69 79 GLY A N 1
ATOM 639 C CA . GLY A 1 79 ? -12.469 -1.639 28.663 1.00 96.69 79 GLY A CA 1
ATOM 640 C C . GLY A 1 79 ? -12.894 -0.272 29.198 1.00 96.69 79 GLY A C 1
ATOM 641 O O . GLY A 1 79 ? -12.377 0.171 30.221 1.00 96.69 79 GLY A O 1
ATOM 642 N N . LEU A 1 80 ? -13.887 0.371 28.579 1.00 96.75 80 LEU A N 1
ATOM 643 C CA . LEU A 1 80 ? -14.396 1.669 29.017 1.00 96.75 80 LEU A CA 1
ATOM 644 C C . LEU A 1 80 ? -14.859 1.615 30.475 1.00 96.75 80 LEU A C 1
ATOM 646 O O . LEU A 1 80 ? -14.461 2.466 31.258 1.00 96.75 80 LEU A O 1
ATOM 650 N N . LYS A 1 81 ? -15.627 0.589 30.864 1.00 94.44 81 LYS A N 1
ATOM 651 C CA . LYS A 1 81 ? -16.077 0.409 32.256 1.00 94.44 81 LYS A CA 1
ATOM 652 C C . LYS A 1 81 ? -14.915 0.200 33.229 1.00 94.44 81 LYS A C 1
ATOM 654 O O . LYS A 1 81 ? -14.987 0.651 34.368 1.00 94.44 81 LYS A O 1
ATOM 659 N N . LYS A 1 82 ? -13.857 -0.488 32.788 1.00 96.25 82 LYS A N 1
ATOM 660 C CA . LYS A 1 82 ? -12.664 -0.766 33.598 1.00 96.25 82 LYS A CA 1
ATOM 661 C C . LYS A 1 82 ? -11.822 0.488 33.843 1.00 96.25 82 LYS A C 1
ATOM 663 O O . LYS A 1 82 ? -11.359 0.691 34.959 1.00 96.25 82 LYS A O 1
ATOM 668 N N . TYR A 1 83 ? -11.602 1.301 32.811 1.00 95.06 83 TYR A N 1
ATOM 669 C CA . TYR A 1 83 ? -10.709 2.465 32.880 1.00 95.06 83 TYR A CA 1
ATOM 670 C C . TYR A 1 83 ? -11.433 3.767 33.243 1.00 95.06 83 TYR A C 1
ATOM 672 O O . TYR A 1 83 ? -10.824 4.667 33.814 1.00 95.06 83 TYR A O 1
ATOM 680 N N . TYR A 1 84 ? -12.735 3.851 32.965 1.00 93.94 84 TYR A N 1
ATOM 681 C CA . TYR A 1 84 ? -13.595 4.992 33.264 1.00 93.94 84 TYR A CA 1
ATOM 682 C C . TYR A 1 84 ? -14.852 4.505 34.003 1.00 93.94 84 TYR A C 1
ATOM 684 O O . TYR A 1 84 ? -15.891 4.304 33.375 1.00 93.94 84 TYR A O 1
ATOM 692 N N . PRO A 1 85 ? -14.795 4.323 35.337 1.00 91.94 85 PRO A N 1
ATOM 693 C CA . PRO A 1 85 ? -15.940 3.849 36.123 1.00 91.94 85 PRO A CA 1
ATOM 694 C C . PRO A 1 85 ? -17.178 4.749 36.006 1.00 91.94 85 PRO A C 1
ATOM 696 O O . PRO A 1 85 ? -18.308 4.269 36.064 1.00 91.94 85 PRO A O 1
ATOM 699 N N . ILE A 1 86 ? -16.961 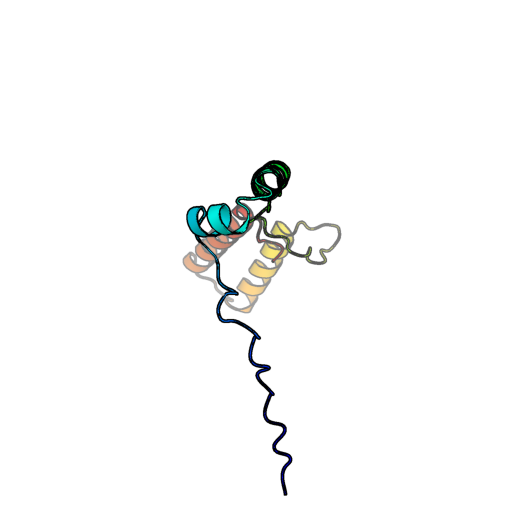6.055 35.814 1.00 94.38 86 ILE A N 1
ATOM 700 C CA . ILE A 1 86 ? -18.002 7.055 35.557 1.00 94.38 86 ILE A CA 1
ATOM 701 C C . ILE A 1 86 ? -17.594 7.823 34.290 1.00 94.38 86 ILE A C 1
ATOM 703 O O . ILE A 1 86 ? -16.956 8.875 34.378 1.00 94.38 86 ILE A O 1
ATOM 707 N N . PRO A 1 87 ? -17.872 7.279 33.093 1.00 92.25 87 PRO A N 1
ATOM 708 C CA . PRO A 1 87 ? -17.454 7.907 31.850 1.00 92.25 87 PRO A CA 1
ATOM 709 C C . PRO A 1 87 ? -18.305 9.150 31.575 1.00 92.25 87 PRO A C 1
ATOM 711 O O . PRO A 1 87 ? -19.534 9.117 31.673 1.00 92.25 87 PRO A O 1
ATOM 714 N N . SER A 1 88 ? -17.658 10.254 31.198 1.00 95.88 88 SER A N 1
ATOM 715 C CA . SER A 1 88 ? -18.372 11.453 30.759 1.00 95.88 88 SER A CA 1
ATOM 716 C C . SER A 1 88 ? -19.067 11.211 29.414 1.00 95.88 88 SER A C 1
ATOM 718 O O . SER A 1 88 ? -18.691 10.329 28.636 1.00 95.88 88 SER A O 1
ATOM 720 N N . SER A 1 89 ? -20.071 12.033 29.101 1.00 96.06 89 SER A N 1
ATOM 721 C CA . SER A 1 89 ? -20.768 11.951 27.811 1.00 96.06 89 SER A CA 1
ATOM 722 C C . SER A 1 89 ? -19.830 12.157 26.614 1.00 96.06 89 SER A C 1
ATOM 724 O O . SER A 1 89 ? -20.045 11.565 25.557 1.00 96.06 89 SER A O 1
ATOM 726 N N . GLU A 1 90 ? -18.772 12.951 26.783 1.00 97.12 90 GLU A N 1
ATOM 727 C CA . GLU A 1 90 ? -17.748 13.188 25.768 1.00 97.12 90 GLU A CA 1
ATOM 728 C C . GLU A 1 90 ? -16.954 11.916 25.456 1.00 97.12 90 GLU A C 1
ATOM 730 O O . GLU A 1 90 ? -16.819 11.556 24.289 1.00 97.12 90 GLU A O 1
ATOM 735 N N . VAL A 1 91 ? -16.516 11.182 26.485 1.00 96.75 91 VAL A N 1
ATOM 736 C CA . VAL A 1 91 ? -15.774 9.922 26.313 1.00 96.75 91 VAL A CA 1
ATOM 737 C C . VAL A 1 91 ? -16.633 8.879 25.593 1.00 96.75 91 VAL A C 1
ATOM 739 O O . VAL A 1 91 ? -16.165 8.215 24.669 1.00 96.75 91 VAL A O 1
ATOM 742 N N . ILE A 1 92 ? -17.914 8.769 25.958 1.00 96.44 92 ILE A N 1
ATOM 743 C CA . ILE A 1 92 ? -18.843 7.830 25.311 1.00 96.44 92 ILE A CA 1
ATOM 744 C C . ILE A 1 92 ? -19.037 8.189 23.832 1.00 96.44 92 ILE A C 1
ATOM 746 O O . ILE A 1 92 ? -18.945 7.316 22.967 1.00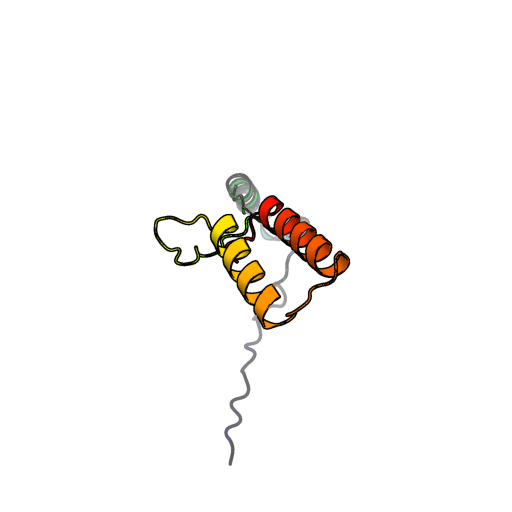 96.44 92 ILE A O 1
ATOM 750 N N . LYS A 1 93 ? -19.280 9.471 23.528 1.00 97.69 93 LYS A N 1
ATOM 751 C CA . LYS A 1 93 ? -19.427 9.953 22.145 1.00 97.69 93 LYS A CA 1
ATOM 752 C C . LYS A 1 93 ? -18.158 9.722 21.334 1.00 97.69 93 LYS A C 1
ATOM 754 O O . LYS A 1 93 ? -18.243 9.322 20.174 1.00 97.69 93 LYS A O 1
ATOM 759 N N . ARG A 1 94 ? -16.990 9.937 21.943 1.00 97.50 94 ARG A N 1
ATOM 760 C CA . ARG A 1 94 ? -15.697 9.716 21.301 1.00 97.50 94 ARG A CA 1
ATOM 761 C C . ARG A 1 94 ? -15.509 8.251 20.920 1.00 97.50 94 ARG A C 1
ATOM 763 O O . ARG A 1 94 ? -15.216 7.974 19.761 1.00 97.50 94 ARG A O 1
ATOM 770 N N . LEU A 1 95 ? -15.778 7.329 21.845 1.00 97.56 95 LEU A N 1
ATOM 771 C CA . LEU A 1 95 ? -15.701 5.895 21.567 1.00 97.56 95 LEU A CA 1
ATOM 772 C C . LEU A 1 95 ? -16.646 5.483 20.427 1.00 97.56 95 LEU A C 1
ATOM 774 O O . LEU A 1 95 ? -16.262 4.737 19.530 1.00 97.56 95 LEU A O 1
ATOM 778 N N . GLN A 1 96 ? -17.885 5.979 20.442 1.00 97.12 96 GLN A N 1
ATOM 779 C CA . GLN A 1 96 ? -18.861 5.691 19.388 1.00 97.12 96 GLN A CA 1
ATOM 780 C C . GLN A 1 96 ? -18.406 6.207 18.018 1.00 97.12 96 GLN A C 1
ATOM 782 O O . GLN A 1 96 ? -18.571 5.511 17.016 1.00 97.12 96 GLN A O 1
ATOM 787 N N . TYR A 1 97 ? -17.831 7.411 17.973 1.00 97.81 97 TYR A N 1
ATOM 788 C CA . TYR A 1 97 ? -17.275 7.987 16.753 1.00 97.81 97 TYR A CA 1
ATOM 789 C C . TYR A 1 97 ? -16.118 7.142 16.209 1.00 97.81 97 TYR A C 1
ATOM 791 O O . TYR A 1 97 ? -16.129 6.779 15.036 1.00 97.81 97 TYR A O 1
ATOM 799 N N . GLU A 1 98 ? -15.161 6.765 17.056 1.00 97.81 98 GLU A N 1
ATOM 800 C CA . GLU A 1 98 ? -14.001 5.969 16.640 1.00 97.81 98 GLU A CA 1
ATOM 801 C C . GLU A 1 98 ? -14.410 4.583 16.136 1.00 97.81 98 GLU A C 1
ATOM 803 O O . GLU A 1 98 ? -14.017 4.196 15.037 1.00 97.81 98 GLU A O 1
ATOM 808 N N . LEU A 1 99 ? -15.284 3.876 16.864 1.00 97.81 99 LEU A N 1
ATOM 809 C CA . LEU A 1 99 ? -15.815 2.582 16.424 1.00 97.81 99 LEU A CA 1
ATOM 810 C C . LEU A 1 99 ? -16.543 2.686 15.078 1.00 97.81 99 LEU A C 1
ATOM 812 O O . LEU A 1 99 ? -16.427 1.792 14.241 1.00 97.81 99 LEU A O 1
ATOM 816 N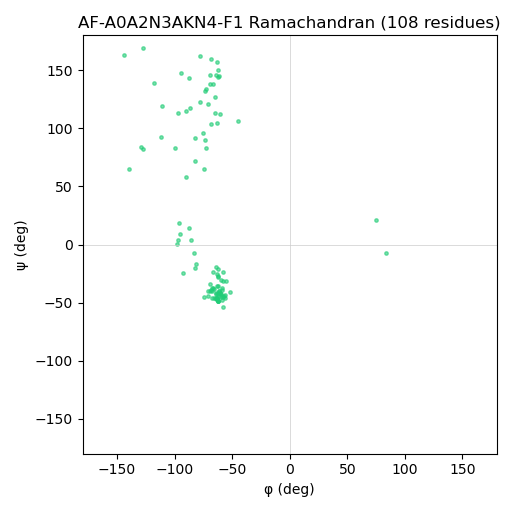 N . LYS A 1 100 ? -17.273 3.783 14.836 1.00 97.56 100 LYS A N 1
ATOM 817 C CA . LYS A 1 100 ? -17.920 4.027 13.541 1.00 97.56 100 LYS A CA 1
ATOM 818 C C . LYS A 1 100 ? -16.887 4.143 12.419 1.00 97.56 100 LYS A C 1
ATOM 820 O O . LYS A 1 100 ? -17.059 3.491 11.392 1.00 97.56 100 LYS A O 1
ATOM 825 N N . ILE A 1 101 ? -15.834 4.940 12.609 1.00 97.19 101 ILE A N 1
ATOM 826 C CA . ILE A 1 101 ? -14.778 5.127 11.602 1.00 97.19 101 ILE A CA 1
ATOM 827 C C . ILE A 1 101 ? -14.022 3.816 11.353 1.00 97.19 101 ILE A C 1
ATOM 829 O O . ILE A 1 101 ? -13.864 3.419 10.203 1.00 97.19 101 ILE A O 1
ATOM 833 N N . ILE A 1 102 ? -13.627 3.096 12.408 1.00 95.62 102 ILE A N 1
ATOM 834 C CA . ILE A 1 102 ? -12.929 1.802 12.298 1.00 95.62 102 ILE A CA 1
ATOM 835 C C . ILE A 1 102 ? -13.754 0.804 11.477 1.00 95.62 10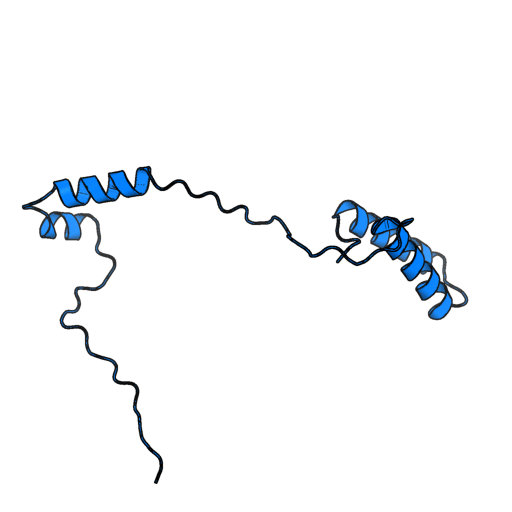2 ILE A C 1
ATOM 837 O O . ILE A 1 102 ? -13.225 0.142 10.582 1.00 95.62 102 ILE A O 1
ATOM 841 N N . ASN A 1 103 ? -15.063 0.741 11.730 1.00 92.94 103 ASN A N 1
ATOM 842 C CA . ASN A 1 103 ? -15.964 -0.141 10.996 1.00 92.94 103 ASN A CA 1
ATOM 843 C C . ASN A 1 103 ? -16.131 0.279 9.529 1.00 92.94 103 ASN A C 1
ATOM 845 O O . ASN A 1 103 ? -16.140 -0.588 8.660 1.00 92.94 103 ASN A O 1
ATOM 849 N N . GLN A 1 104 ? -16.230 1.583 9.241 1.00 92.56 104 GLN A N 1
ATOM 850 C CA . GLN A 1 104 ? -16.312 2.100 7.866 1.00 92.56 104 GLN A CA 1
ATOM 851 C C . GLN A 1 104 ? -15.056 1.789 7.050 1.00 92.56 104 GLN A C 1
ATOM 853 O O . GLN A 1 104 ? -15.154 1.506 5.860 1.00 92.56 104 GLN A O 1
ATOM 858 N N . MET A 1 105 ? -13.892 1.813 7.696 1.00 90.62 105 MET A N 1
ATOM 859 C CA . MET A 1 105 ? -12.612 1.518 7.057 1.00 90.62 105 MET A CA 1
ATOM 860 C C . MET A 1 105 ? -12.302 0.014 6.973 1.00 90.62 105 MET A C 1
ATOM 862 O O . MET A 1 105 ? -11.321 -0.368 6.344 1.00 90.62 105 MET A O 1
ATOM 866 N N . GLY A 1 106 ? -13.117 -0.846 7.597 1.00 88.81 106 GLY A N 1
ATOM 867 C CA . GLY A 1 106 ? -12.904 -2.296 7.606 1.00 88.81 106 GLY A CA 1
ATOM 868 C C . GLY A 1 106 ? -11.768 -2.765 8.524 1.00 88.81 106 GLY A C 1
ATOM 869 O O . GLY A 1 106 ? -11.266 -3.871 8.348 1.00 88.81 106 GLY A O 1
ATOM 870 N N . PHE A 1 107 ? -11.374 -1.958 9.514 1.00 91.19 107 PHE A N 1
ATOM 871 C CA . PHE A 1 107 ? -10.225 -2.233 10.389 1.00 91.19 107 PHE A CA 1
ATOM 872 C C . PHE A 1 107 ? -10.575 -2.910 11.716 1.00 91.19 107 PHE A C 1
ATOM 874 O O . PHE A 1 107 ? -9.714 -3.046 12.572 1.00 91.19 107 PHE A O 1
ATOM 881 N N . ALA A 1 108 ? -11.812 -3.364 11.918 1.00 91.38 108 ALA A N 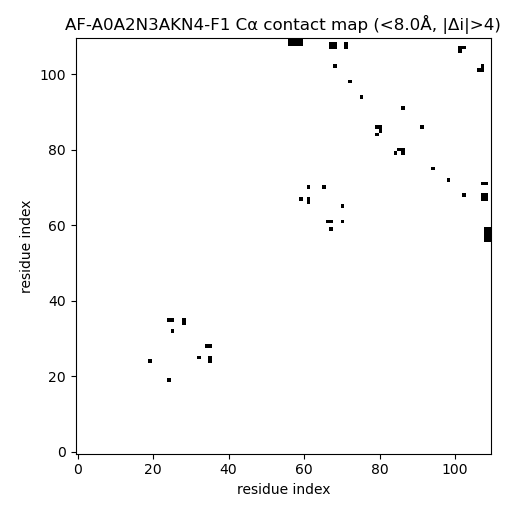1
ATOM 882 C CA . ALA A 1 108 ? -12.212 -3.948 13.202 1.00 91.38 108 ALA A CA 1
ATOM 883 C C . ALA A 1 108 ? -11.466 -5.248 13.573 1.00 91.38 108 ALA A C 1
ATOM 885 O O . ALA A 1 108 ? -11.482 -5.644 14.734 1.00 91.38 108 ALA A O 1
ATOM 886 N N . GLY A 1 109 ? -10.867 -5.929 12.589 1.00 87.38 109 GLY A N 1
ATOM 887 C CA . GLY A 1 109 ? -10.071 -7.144 12.791 1.00 87.38 109 GLY A CA 1
ATOM 888 C C . GLY A 1 109 ? -8.555 -6.923 12.858 1.00 87.38 109 GLY A C 1
ATOM 889 O O . GLY A 1 109 ? -7.841 -7.916 12.970 1.00 87.38 109 GLY A O 1
ATOM 890 N N . TYR A 1 110 ? -8.090 -5.672 12.738 1.00 86.19 110 TYR A N 1
ATOM 891 C CA . TYR A 1 110 ? -6.695 -5.263 12.946 1.00 86.19 110 TYR A CA 1
ATOM 892 C C . TYR A 1 110 ? -6.424 -5.069 14.440 1.00 86.19 110 TYR A C 1
ATOM 894 O O . TYR A 1 110 ? -5.440 -5.656 14.938 1.00 86.19 110 TYR A O 1
#

Secondary structure (DSSP, 8-state):
------------S-S--S---HHHHHHHTTT-THHHHHHHHHHTT------TT---PPPP---TT--HHHHHHHHHHHHHHHH-SS--HHHHHHHHHHHHHHHHTT-TT-